Protein AF-0000000073404610 (afdb_homodimer)

Sequence (166 aa):
MTMLSFRADDHDVDLADAWARRLHIGRSELLRDALRRHLAALAADQDVQAYTERPLTDDENALAEIADWGPAEDWADWADAARMTMLSFRADDHDVDLADAWARRLHIGRSELLRDALRRHLAALAADQDVQAYTERPLTDDENALAEIADWGPAEDWADWADAAR

Foldseek 3Di:
DDDDDDDDDPVVVVVLCVVCVVVVHDSVVSVVVVVVVVVVVVVVVVVVVVCVVPPVPPVVVVVVVVVVPPPPPPPVPVPPPVD/DDDDDDDDDPVVVVVLCVVCVVVVHDSVVSVVVVVVVVVVVVVVVVVVVVCVVPPVPPVVVVVVVVVVPPPPPCPVPVVPPVD

InterPro domains:
  IPR002145 Ribbon-helix-helix protein, CopG [PF01402] (4-40)

Nearest PDB structures (foldseek):
  4d8j-assembly1_A  TM=4.467E-01  e=3.006E+00  Escherichia coli
  1xsv-assembly1_B  TM=3.591E-01  e=7.658E+00  Staphylococcus aureus
  4d8j-assembly1_A  TM=4.458E-01  e=3.103E+00  Escherichia coli
  1xsv-assembly1_B  TM=3.610E-01  e=7.855E+00  Staphylococcus aureus

Secondary structure (DSSP, 8-state):
-EEEEEEE-HHHHHHHHHHHHHTT--HHHHHHHHHHHHHHHHHHHHHHHHHHHS-THHHHHHHHHHHHT-----GGGGGGGG-/-EEEEEEE-HHHHHHHHHHHHHTT--HHHHHHHHHHHHHHHHHHHHHHHHHHHS-THHHHHHHHHHHH-------TTHHHHT-

pLDDT: mean 76.26, std 25.69, range [30.17, 98.88]

Structure (mmCIF, N/CA/C/O backbone):
data_AF-0000000073404610-model_v1
#
loop_
_entity.id
_entity.type
_entity.pdbx_description
1 polymer 'Ribbon-helix-helix protein CopG domain-containing protein'
#
loop_
_atom_site.group_PDB
_atom_site.id
_atom_site.type_symbol
_atom_site.label_atom_id
_atom_site.label_alt_id
_atom_site.label_comp_id
_atom_site.label_asym_id
_atom_site.label_entity_id
_atom_site.label_seq_id
_atom_site.pdbx_PDB_ins_code
_atom_site.Cartn_x
_atom_site.Cartn_y
_atom_site.Cartn_z
_atom_site.occupancy
_atom_site.B_iso_or_equiv
_atom_site.auth_seq_id
_atom_site.auth_comp_id
_atom_site.auth_asym_id
_atom_site.auth_atom_id
_atom_site.pdbx_PDB_model_num
ATOM 1 N N . MET A 1 1 ? 1.788 -6.75 -19.016 1 96.25 1 MET A N 1
ATOM 2 C CA . MET A 1 1 ? 1.285 -7.266 -17.734 1 96.25 1 MET A CA 1
ATOM 3 C C . MET A 1 1 ? 2.029 -8.531 -17.328 1 96.25 1 MET A C 1
ATOM 5 O O . MET A 1 1 ? 2.336 -9.375 -18.172 1 96.25 1 MET A O 1
ATOM 9 N N . THR A 1 2 ? 2.502 -8.531 -16.156 1 97.81 2 THR A N 1
ATOM 10 C CA . THR A 1 2 ? 3.322 -9.602 -15.602 1 97.81 2 THR A CA 1
ATOM 11 C C . THR A 1 2 ? 2.672 -10.18 -14.352 1 97.81 2 THR A C 1
ATOM 13 O O . THR A 1 2 ? 2.113 -9.445 -13.531 1 97.81 2 THR A O 1
ATOM 16 N N . MET A 1 3 ? 2.645 -11.516 -14.195 1 98.31 3 MET A N 1
ATOM 17 C CA . MET A 1 3 ? 2.127 -12.172 -13 1 98.31 3 MET A CA 1
ATOM 18 C C . MET A 1 3 ? 3.109 -12.047 -11.844 1 98.31 3 MET A C 1
ATOM 20 O O . MET A 1 3 ? 4.297 -12.344 -11.992 1 98.31 3 MET A O 1
ATOM 24 N N . LEU A 1 4 ? 2.674 -11.531 -10.789 1 98.75 4 LEU A N 1
ATOM 25 C CA . LEU A 1 4 ? 3.428 -11.484 -9.547 1 98.75 4 LEU A CA 1
ATOM 26 C C . LEU A 1 4 ? 2.854 -12.461 -8.523 1 98.75 4 LEU A C 1
ATOM 28 O O . LEU A 1 4 ? 1.64 -12.672 -8.469 1 98.75 4 LEU A O 1
ATOM 32 N N . SER A 1 5 ? 3.756 -13.07 -7.719 1 98.69 5 SER A N 1
ATOM 33 C CA . SER A 1 5 ? 3.34 -13.977 -6.656 1 98.69 5 SER A CA 1
ATOM 34 C C . SER A 1 5 ? 4.18 -13.781 -5.398 1 98.69 5 SER A C 1
ATOM 36 O O . SER A 1 5 ? 5.371 -13.469 -5.484 1 98.69 5 SER A O 1
ATOM 38 N N . PHE A 1 6 ? 3.582 -13.953 -4.305 1 98.81 6 PHE A N 1
ATOM 39 C CA . PHE A 1 6 ? 4.266 -13.883 -3.016 1 98.81 6 PHE A CA 1
ATOM 40 C C . PHE A 1 6 ? 3.449 -14.57 -1.931 1 98.81 6 PHE A C 1
ATOM 42 O O . PHE A 1 6 ? 2.244 -14.773 -2.086 1 98.81 6 PHE A O 1
ATOM 49 N N . ARG A 1 7 ? 4.078 -14.945 -0.867 1 98.75 7 ARG A N 1
ATOM 50 C CA . ARG A 1 7 ? 3.391 -15.523 0.282 1 98.75 7 ARG A CA 1
ATOM 51 C C . ARG A 1 7 ? 3.02 -14.453 1.297 1 98.75 7 ARG A C 1
ATOM 53 O O . ARG A 1 7 ? 3.807 -13.539 1.557 1 98.75 7 ARG A O 1
ATOM 60 N N . ALA A 1 8 ? 1.828 -14.539 1.794 1 98.69 8 ALA A N 1
ATOM 61 C CA . ALA A 1 8 ? 1.323 -13.625 2.812 1 98.69 8 ALA A CA 1
ATOM 62 C C . ALA A 1 8 ? 0.741 -14.383 3.998 1 98.69 8 ALA A C 1
ATOM 64 O O . ALA A 1 8 ? 0.295 -15.523 3.852 1 98.69 8 ALA A O 1
ATOM 65 N N . ASP A 1 9 ? 0.835 -13.773 5.148 1 98.06 9 ASP A N 1
ATOM 66 C CA . ASP A 1 9 ? 0.191 -14.352 6.32 1 98.06 9 ASP A CA 1
ATOM 67 C C . ASP A 1 9 ? -1.304 -14.555 6.082 1 98.06 9 ASP A C 1
ATOM 69 O O . ASP A 1 9 ? -1.964 -13.703 5.488 1 98.06 9 ASP A O 1
ATOM 73 N N . ASP A 1 10 ? -1.8 -15.672 6.672 1 98.5 10 ASP A N 1
ATOM 74 C CA . ASP A 1 10 ? -3.209 -16.01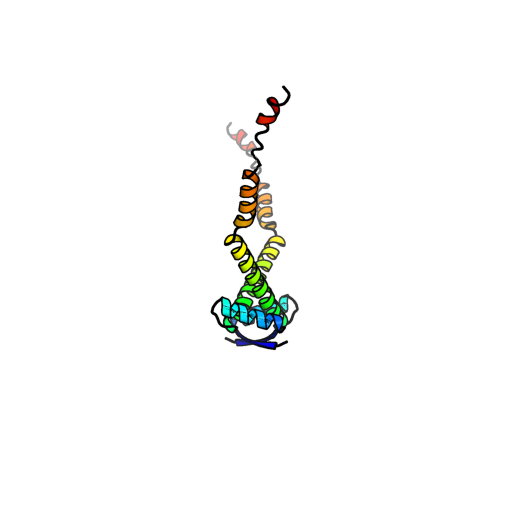6 6.488 1 98.5 10 ASP A CA 1
ATOM 75 C C . ASP A 1 10 ? -4.113 -14.867 6.957 1 98.5 10 ASP A C 1
ATOM 77 O O . ASP A 1 10 ? -5.164 -14.625 6.363 1 98.5 10 ASP A O 1
ATOM 81 N N . HIS A 1 11 ? -3.73 -14.219 7.965 1 98.31 11 HIS A N 1
ATOM 82 C CA . HIS A 1 11 ? -4.5 -13.094 8.492 1 98.31 11 HIS A CA 1
ATOM 83 C C . HIS A 1 11 ? -4.613 -11.969 7.465 1 98.31 11 HIS A C 1
ATOM 85 O O . HIS A 1 11 ? -5.707 -11.453 7.227 1 98.31 11 HIS A O 1
ATOM 91 N N . ASP A 1 12 ? -3.523 -11.656 6.816 1 98.56 12 ASP A N 1
ATOM 92 C CA . ASP A 1 12 ? -3.518 -10.602 5.809 1 98.56 12 ASP A CA 1
ATOM 93 C C . ASP A 1 12 ? -4.344 -11 4.586 1 98.56 12 ASP A C 1
ATOM 95 O O . ASP A 1 12 ? -5 -10.164 3.971 1 98.56 12 ASP A O 1
ATOM 99 N N . VAL A 1 13 ? -4.27 -12.258 4.25 1 98.81 13 VAL A N 1
ATOM 100 C CA . VAL A 1 13 ? -5.043 -12.766 3.123 1 98.81 13 VAL A CA 1
ATOM 101 C C . VAL A 1 13 ? -6.535 -12.641 3.422 1 98.81 13 VAL A C 1
ATOM 103 O O . VAL A 1 13 ? -7.309 -12.18 2.578 1 98.81 13 VAL A O 1
ATOM 106 N N . ASP A 1 14 ? -6.879 -13.008 4.645 1 98.69 14 ASP A N 1
ATOM 107 C CA . ASP A 1 14 ? -8.273 -12.898 5.062 1 98.69 14 ASP A CA 1
ATOM 108 C C . ASP A 1 14 ? -8.742 -11.445 5.027 1 98.69 14 ASP A C 1
ATOM 110 O O . ASP A 1 14 ? -9.852 -11.156 4.566 1 98.69 14 ASP A O 1
ATOM 114 N N . LEU A 1 15 ? -7.902 -10.547 5.453 1 98.56 15 LEU A N 1
ATOM 115 C CA . LEU A 1 15 ? -8.234 -9.125 5.457 1 98.56 15 LEU A CA 1
ATOM 116 C C . LEU A 1 15 ? -8.359 -8.594 4.035 1 98.56 15 LEU A C 1
ATOM 118 O O . LEU A 1 15 ? -9.242 -7.793 3.742 1 98.56 15 LEU A O 1
ATOM 122 N N . ALA A 1 16 ? -7.504 -9.047 3.178 1 98.81 16 ALA A N 1
ATOM 123 C CA . ALA A 1 16 ? -7.559 -8.633 1.778 1 98.81 16 ALA A CA 1
ATOM 124 C C . ALA A 1 16 ? -8.875 -9.047 1.132 1 98.81 16 ALA A C 1
ATOM 126 O O . ALA A 1 16 ? -9.492 -8.266 0.41 1 98.81 16 ALA A O 1
ATOM 127 N N . ASP A 1 17 ? -9.328 -10.258 1.475 1 98.75 17 ASP A N 1
ATOM 128 C CA . ASP A 1 17 ? -10.586 -10.758 0.934 1 98.75 17 ASP A CA 1
ATOM 129 C C . ASP A 1 17 ? -11.773 -9.977 1.501 1 98.75 17 ASP A C 1
ATOM 131 O O . ASP A 1 17 ? -12.711 -9.648 0.773 1 98.75 17 ASP A O 1
ATOM 135 N N . ALA A 1 18 ? -11.734 -9.703 2.785 1 98.56 18 ALA A N 1
ATOM 136 C CA . ALA A 1 18 ? -12.805 -8.961 3.443 1 98.56 18 ALA A CA 1
ATOM 137 C C . ALA A 1 18 ? -12.93 -7.551 2.875 1 98.56 18 ALA A C 1
ATOM 139 O O . ALA A 1 18 ? -14.031 -7.078 2.598 1 98.56 18 ALA A O 1
ATOM 140 N N . TRP A 1 19 ? -11.766 -6.91 2.596 1 98.44 19 TRP A N 1
ATOM 141 C CA . TRP A 1 19 ? -11.758 -5.559 2.049 1 98.44 19 TRP A CA 1
ATOM 142 C C . TRP A 1 19 ? -12.195 -5.559 0.589 1 98.44 19 TRP A C 1
ATOM 144 O O . TRP A 1 19 ? -12.922 -4.664 0.151 1 98.44 19 TRP A O 1
ATOM 154 N N . ALA A 1 20 ? -11.711 -6.547 -0.106 1 98.75 20 ALA A N 1
ATOM 155 C CA . ALA A 1 20 ? -12.133 -6.656 -1.499 1 98.75 20 ALA A CA 1
ATOM 156 C C . ALA A 1 20 ? -13.648 -6.754 -1.603 1 98.75 20 ALA A C 1
ATOM 158 O O . ALA A 1 20 ? -14.266 -6.098 -2.445 1 98.75 20 ALA A O 1
ATOM 159 N N . ARG A 1 21 ? -14.242 -7.539 -0.678 1 98.44 21 ARG A N 1
ATOM 160 C CA . ARG A 1 21 ? -15.695 -7.676 -0.634 1 98.44 21 ARG A CA 1
ATOM 161 C C . ARG A 1 21 ? -16.359 -6.355 -0.266 1 98.44 21 ARG A C 1
ATOM 163 O O . ARG A 1 21 ? -17.328 -5.941 -0.904 1 98.44 21 ARG A O 1
ATOM 170 N N . ARG A 1 22 ? -15.852 -5.676 0.707 1 97 22 ARG A N 1
ATOM 171 C CA . ARG A 1 22 ? -16.406 -4.426 1.21 1 97 22 ARG A CA 1
ATOM 172 C C . ARG A 1 22 ? -16.375 -3.34 0.139 1 97 22 ARG A C 1
ATOM 174 O O . ARG A 1 22 ? -17.297 -2.531 0.037 1 97 22 ARG A O 1
ATOM 181 N N . LEU A 1 23 ? -15.359 -3.371 -0.69 1 97.25 23 LEU A N 1
ATOM 182 C CA . LEU A 1 23 ? -15.141 -2.354 -1.713 1 97.25 23 LEU A CA 1
ATOM 183 C C . LEU A 1 23 ? -15.766 -2.773 -3.039 1 97.25 23 LEU A C 1
ATOM 185 O O . LEU A 1 23 ? -15.727 -2.018 -4.016 1 97.25 23 LEU A O 1
ATOM 189 N N . HIS A 1 24 ? -16.25 -4.004 -3.043 1 98.31 24 HIS A N 1
ATOM 190 C CA . HIS A 1 24 ? -16.875 -4.559 -4.238 1 98.31 24 HIS A CA 1
ATOM 191 C C . HIS A 1 24 ? -15.883 -4.625 -5.398 1 98.31 24 HIS A C 1
ATOM 193 O O . HIS A 1 24 ? -16.203 -4.23 -6.52 1 98.31 24 HIS A O 1
ATOM 199 N N . ILE A 1 25 ? -14.664 -5.086 -5.195 1 98.62 25 ILE A N 1
ATOM 200 C CA . ILE A 1 25 ? -13.633 -5.332 -6.199 1 98.62 25 ILE A CA 1
ATOM 201 C C . ILE A 1 25 ? -13.047 -6.727 -6.004 1 98.62 25 ILE A C 1
ATOM 203 O O . ILE A 1 25 ? -13.391 -7.422 -5.047 1 98.62 25 ILE A O 1
ATOM 207 N N . GLY A 1 26 ? -12.258 -7.152 -6.918 1 98.44 26 GLY A N 1
ATOM 208 C CA . GLY A 1 26 ? -11.57 -8.422 -6.773 1 98.44 26 GLY A CA 1
ATOM 209 C C . GLY A 1 26 ? -10.305 -8.328 -5.938 1 98.44 26 GLY A C 1
ATOM 210 O O . GLY A 1 26 ? -9.695 -7.262 -5.848 1 98.44 26 GLY A O 1
ATOM 211 N N . ARG A 1 27 ? -9.938 -9.359 -5.422 1 98.56 27 ARG A N 1
ATOM 212 C CA . ARG A 1 27 ? -8.695 -9.438 -4.652 1 98.56 27 ARG A CA 1
ATOM 213 C C . ARG A 1 27 ? -7.512 -8.945 -5.469 1 98.56 27 ARG A C 1
ATOM 215 O O . ARG A 1 27 ? -6.641 -8.242 -4.949 1 98.56 27 ARG A O 1
ATOM 222 N N . SER A 1 28 ? -7.477 -9.305 -6.773 1 98.56 28 SER A N 1
ATOM 223 C CA . SER A 1 28 ? -6.371 -8.914 -7.641 1 98.56 28 SER A CA 1
ATOM 224 C C . SER A 1 28 ? -6.316 -7.398 -7.816 1 98.56 28 SER A C 1
ATOM 226 O O . SER A 1 28 ? -5.23 -6.82 -7.895 1 98.56 28 SER A O 1
ATOM 228 N N . GLU A 1 29 ? -7.484 -6.832 -7.895 1 98.69 29 GLU A N 1
ATOM 229 C CA . GLU A 1 29 ? -7.539 -5.375 -7.984 1 98.69 29 GLU A CA 1
ATOM 230 C C . GLU A 1 29 ? -7.055 -4.723 -6.695 1 98.69 29 GLU A C 1
ATOM 232 O O . GLU A 1 29 ? -6.324 -3.73 -6.734 1 98.69 29 GLU A O 1
ATOM 237 N N . LEU A 1 30 ? -7.395 -5.262 -5.52 1 98.88 30 LEU A N 1
ATOM 238 C CA . LEU A 1 30 ? -6.922 -4.758 -4.234 1 98.88 30 LEU A CA 1
ATOM 239 C C . LEU A 1 30 ? -5.402 -4.848 -4.141 1 98.88 30 LEU A C 1
ATOM 241 O O . LEU A 1 30 ? -4.75 -3.924 -3.648 1 98.88 30 LEU A O 1
ATOM 245 N N . LEU A 1 31 ? -4.891 -5.922 -4.652 1 98.88 31 LEU A N 1
ATOM 246 C CA . LEU A 1 31 ? -3.447 -6.137 -4.617 1 98.88 31 LEU A CA 1
ATOM 247 C C . LEU A 1 31 ? -2.734 -5.168 -5.559 1 98.88 31 LEU A C 1
ATOM 249 O O . LEU A 1 31 ? -1.664 -4.652 -5.23 1 98.88 31 LEU A O 1
ATOM 253 N N . ARG A 1 32 ? -3.301 -4.871 -6.723 1 98.88 32 ARG A N 1
ATOM 254 C CA . ARG A 1 32 ? -2.74 -3.893 -7.648 1 98.88 32 ARG A CA 1
ATOM 255 C C . ARG A 1 32 ? -2.723 -2.5 -7.027 1 98.88 32 ARG A C 1
ATOM 257 O O . ARG A 1 32 ? -1.736 -1.771 -7.145 1 98.88 32 ARG A O 1
ATOM 264 N N . ASP A 1 33 ? -3.793 -2.234 -6.359 1 98.56 33 ASP A N 1
ATOM 265 C CA . ASP A 1 33 ? -3.891 -0.946 -5.68 1 98.56 33 ASP A CA 1
ATOM 266 C C . ASP A 1 33 ? -2.844 -0.825 -4.574 1 98.56 33 ASP A C 1
ATOM 268 O O . ASP A 1 33 ? -2.232 0.231 -4.406 1 98.56 33 ASP A O 1
ATOM 272 N N . ALA A 1 34 ? -2.715 -1.891 -3.793 1 98.88 34 ALA A N 1
ATOM 273 C CA . ALA A 1 34 ? -1.71 -1.932 -2.734 1 98.88 34 ALA A CA 1
ATOM 274 C C . ALA A 1 34 ? -0.319 -1.637 -3.287 1 98.88 34 ALA A C 1
ATOM 276 O O . ALA A 1 34 ? 0.417 -0.818 -2.729 1 98.88 34 ALA A O 1
ATOM 277 N N . LEU A 1 35 ? -0.004 -2.277 -4.371 1 98.88 35 LEU A N 1
ATOM 278 C CA . LEU A 1 35 ? 1.303 -2.076 -4.984 1 98.88 35 LEU A CA 1
ATOM 279 C C . LEU A 1 35 ? 1.456 -0.641 -5.48 1 98.88 35 LEU A C 1
ATOM 281 O O . LEU A 1 35 ? 2.439 0.029 -5.156 1 98.88 35 LEU A O 1
ATOM 285 N N . ARG A 1 36 ? 0.475 -0.127 -6.234 1 98.75 36 ARG A N 1
ATOM 286 C CA . ARG A 1 36 ? 0.535 1.205 -6.824 1 98.75 36 ARG A CA 1
ATOM 287 C C . ARG A 1 36 ? 0.678 2.277 -5.75 1 98.75 36 ARG A C 1
ATOM 289 O O . ARG A 1 36 ? 1.488 3.195 -5.887 1 98.75 36 ARG A O 1
ATOM 296 N N . ARG A 1 37 ? -0.069 2.133 -4.719 1 98.44 37 ARG A N 1
ATOM 297 C CA . ARG A 1 37 ? -0.043 3.117 -3.643 1 98.44 37 ARG A CA 1
ATOM 298 C C . ARG A 1 37 ? 1.28 3.064 -2.887 1 98.44 37 ARG A C 1
ATOM 300 O O . ARG A 1 37 ? 1.799 4.098 -2.461 1 98.44 37 ARG A O 1
ATOM 307 N N . HIS A 1 38 ? 1.765 1.851 -2.693 1 98.5 38 HIS A N 1
ATOM 308 C CA . HIS A 1 38 ? 3.037 1.704 -1.995 1 98.5 38 HIS A CA 1
ATOM 309 C C . HIS A 1 38 ? 4.184 2.297 -2.809 1 98.5 38 HIS A C 1
ATOM 311 O O . HIS A 1 38 ? 5.035 3.002 -2.266 1 98.5 38 HIS A O 1
ATOM 317 N N . LEU A 1 39 ? 4.184 2.098 -4.133 1 98.62 39 LEU A N 1
ATOM 318 C CA . LEU A 1 39 ? 5.211 2.65 -5.016 1 98.62 39 LEU A CA 1
ATOM 319 C C . LEU A 1 39 ? 5.133 4.172 -5.047 1 98.62 39 LEU A C 1
ATOM 321 O O . LEU A 1 39 ? 6.16 4.852 -5.02 1 98.62 39 LEU A O 1
ATOM 325 N N . ALA A 1 40 ? 3.945 4.703 -5.043 1 97.94 40 ALA A N 1
ATOM 326 C CA . ALA A 1 40 ? 3.748 6.152 -5.012 1 97.94 40 ALA A CA 1
ATOM 327 C C . ALA A 1 40 ? 4.258 6.75 -3.705 1 97.94 40 ALA A C 1
ATOM 329 O O . ALA A 1 40 ? 4.883 7.812 -3.705 1 97.94 40 ALA A O 1
ATOM 330 N N . ALA A 1 41 ? 4.004 6.102 -2.596 1 97.5 41 ALA A N 1
ATOM 331 C CA . ALA A 1 41 ? 4.449 6.562 -1.285 1 97.5 41 ALA A CA 1
ATOM 332 C C . ALA A 1 41 ? 5.973 6.562 -1.192 1 97.5 41 ALA A C 1
ATOM 334 O O . ALA A 1 41 ? 6.57 7.488 -0.642 1 97.5 41 ALA A O 1
ATOM 335 N N . LEU A 1 42 ? 6.535 5.543 -1.704 1 97.19 42 LEU A N 1
ATOM 336 C CA . LEU A 1 42 ? 7.992 5.453 -1.703 1 97.19 42 LEU A CA 1
ATOM 337 C C . LEU A 1 42 ? 8.609 6.586 -2.52 1 97.19 42 LEU A C 1
ATOM 339 O O . LEU A 1 42 ? 9.602 7.188 -2.107 1 97.19 42 LEU A O 1
ATOM 343 N N . ALA A 1 43 ? 8.016 6.816 -3.701 1 96.25 43 ALA A N 1
ATOM 344 C CA . ALA A 1 43 ? 8.492 7.902 -4.555 1 96.25 43 ALA A CA 1
ATOM 345 C C . ALA A 1 43 ? 8.352 9.25 -3.855 1 96.25 43 ALA A C 1
ATOM 347 O O . ALA A 1 43 ? 9.25 10.094 -3.922 1 96.25 43 ALA A O 1
ATOM 348 N N . ALA A 1 44 ? 7.254 9.406 -3.162 1 95.25 44 ALA A N 1
ATOM 349 C CA . ALA A 1 44 ? 6.984 10.648 -2.455 1 95.25 44 ALA A CA 1
ATOM 350 C C . ALA A 1 44 ? 7.973 10.859 -1.312 1 95.25 44 ALA A C 1
ATOM 352 O O . ALA A 1 44 ? 8.461 11.977 -1.101 1 95.25 44 ALA A O 1
ATOM 353 N N . ASP A 1 45 ? 8.242 9.875 -0.628 1 91.38 45 ASP A N 1
ATOM 354 C CA . ASP A 1 45 ? 9.188 9.922 0.486 1 91.38 45 ASP A CA 1
ATOM 355 C C . ASP A 1 45 ? 10.594 10.258 0.003 1 91.38 45 ASP A C 1
ATOM 357 O O . ASP A 1 45 ? 11.328 10.984 0.674 1 91.38 45 ASP A O 1
ATOM 361 N N . GLN A 1 46 ? 10.938 9.695 -1.122 1 88.94 46 GLN A N 1
ATOM 362 C CA . GLN A 1 46 ? 12.242 9.969 -1.709 1 88.94 46 GLN A CA 1
ATOM 363 C C . GLN A 1 46 ? 12.383 11.438 -2.086 1 88.94 46 GLN A C 1
ATOM 365 O O . GLN A 1 46 ? 13.445 12.031 -1.914 1 88.94 46 GLN A O 1
ATOM 370 N N . ASP A 1 47 ? 11.32 12.031 -2.59 1 84.81 47 ASP A N 1
ATOM 371 C CA . ASP A 1 47 ? 11.312 13.438 -2.963 1 84.81 47 ASP A CA 1
ATOM 372 C C . ASP A 1 47 ? 11.461 14.336 -1.733 1 84.81 47 ASP A C 1
ATOM 374 O O . ASP A 1 47 ? 12.188 15.328 -1.767 1 84.81 47 ASP A O 1
ATOM 378 N N . VAL A 1 48 ? 10.82 13.992 -0.75 1 79.25 48 VAL A N 1
ATOM 379 C CA . VAL A 1 48 ? 10.883 14.758 0.49 1 79.25 48 VAL A CA 1
ATOM 380 C C . VAL A 1 48 ? 12.297 14.695 1.07 1 79.25 48 VAL A C 1
ATOM 382 O O . VAL A 1 48 ? 12.836 15.711 1.515 1 79.25 48 VAL A O 1
ATOM 385 N N . GLN A 1 49 ? 12.797 13.594 1.005 1 78 49 GLN A N 1
ATOM 386 C CA . GLN A 1 49 ? 14.156 13.406 1.514 1 78 49 GLN A CA 1
ATOM 387 C C . GLN A 1 49 ? 15.172 14.156 0.654 1 78 49 GLN A C 1
ATOM 389 O O . GLN A 1 49 ? 16.109 14.75 1.176 1 78 49 GLN A O 1
ATOM 394 N N . ALA A 1 50 ? 14.906 14.039 -0.622 1 71.5 50 ALA A N 1
ATOM 395 C CA . ALA A 1 50 ? 15.789 14.766 -1.538 1 71.5 50 ALA A CA 1
ATOM 396 C C . ALA A 1 50 ? 15.703 16.266 -1.307 1 71.5 50 ALA A C 1
ATOM 398 O O . ALA A 1 50 ? 16.719 16.969 -1.349 1 71.5 50 ALA A O 1
ATOM 399 N N . TYR A 1 51 ? 14.539 16.734 -1.109 1 71.38 51 TYR A N 1
ATOM 400 C CA . TYR A 1 51 ? 14.336 18.156 -0.848 1 71.38 51 TYR A CA 1
ATOM 401 C C . TYR A 1 51 ? 14.953 18.562 0.488 1 71.38 51 TYR A C 1
ATOM 403 O O . TYR A 1 51 ? 15.492 19.656 0.625 1 71.38 51 TYR A O 1
ATOM 411 N N . THR A 1 52 ? 14.852 17.688 1.493 1 68.62 52 THR A N 1
ATOM 412 C CA . THR A 1 52 ? 15.383 17.953 2.822 1 68.62 52 THR A CA 1
ATOM 413 C C . THR A 1 52 ? 16.906 17.891 2.816 1 68.62 52 THR A C 1
ATOM 415 O O . THR A 1 52 ? 17.562 18.672 3.512 1 68.62 52 THR A O 1
ATOM 418 N N . GLU A 1 53 ? 17.375 16.922 2.141 1 63.5 53 GLU A N 1
ATOM 419 C CA . GLU A 1 53 ? 18.828 16.781 2.082 1 63.5 53 GLU A CA 1
ATOM 420 C C . GLU A 1 53 ? 19.453 17.812 1.154 1 63.5 53 GLU A C 1
ATOM 422 O O . GLU A 1 53 ? 20.625 18.172 1.308 1 63.5 53 GLU A O 1
ATOM 427 N N . ARG A 1 54 ? 18.922 18.156 0.046 1 57.56 54 ARG A N 1
ATOM 428 C CA . ARG A 1 54 ? 19.406 19.25 -0.787 1 57.56 54 ARG A CA 1
ATOM 429 C C . ARG A 1 54 ? 18.5 20.484 -0.65 1 57.56 54 ARG A C 1
ATOM 431 O O . ARG A 1 54 ? 17.609 20.688 -1.47 1 57.56 54 ARG A O 1
ATOM 438 N N . PRO A 1 55 ? 18.578 21 0.534 1 50.12 55 PRO A N 1
ATOM 439 C CA . PRO A 1 55 ? 17.781 22.234 0.639 1 50.12 55 PRO A CA 1
ATOM 440 C C . PRO A 1 55 ? 18.078 23.219 -0.485 1 50.12 55 PRO A C 1
ATOM 442 O O . PRO A 1 55 ? 19.156 23.188 -1.079 1 50.12 55 PRO A O 1
ATOM 445 N N . LEU A 1 56 ? 17 23.719 -1.181 1 50.12 56 LEU A N 1
ATOM 446 C CA . LEU A 1 56 ? 17.203 24.812 -2.141 1 50.12 56 LEU A CA 1
ATOM 447 C C . LEU A 1 56 ? 18.406 25.656 -1.762 1 50.12 56 LEU A C 1
ATOM 449 O O . LEU A 1 56 ? 18.562 26.781 -2.248 1 50.12 56 LEU A O 1
ATOM 453 N N . THR A 1 57 ? 19.125 25.203 -0.969 1 46.28 57 THR A N 1
ATOM 454 C CA . THR A 1 57 ? 20.109 26.172 -0.511 1 46.28 57 THR A CA 1
ATOM 455 C C . THR A 1 57 ? 20.922 26.719 -1.685 1 46.28 57 THR A C 1
ATOM 457 O O . THR A 1 57 ? 21.5 27.797 -1.602 1 46.28 57 THR A O 1
ATOM 460 N N . ASP A 1 58 ? 21.375 25.891 -2.576 1 47.53 58 ASP A N 1
ATOM 461 C CA . ASP A 1 58 ? 22.484 26.391 -3.381 1 47.53 58 ASP A CA 1
ATOM 462 C C . ASP A 1 58 ? 22.016 27.469 -4.359 1 47.53 58 ASP A C 1
ATOM 464 O O . ASP A 1 58 ? 22.75 28.422 -4.648 1 47.53 58 ASP A O 1
ATOM 468 N N . ASP A 1 59 ? 20.922 27.328 -4.883 1 48.47 59 ASP A N 1
ATOM 469 C CA . ASP A 1 59 ? 20.5 28.312 -5.875 1 48.47 59 ASP A CA 1
ATOM 470 C C . ASP A 1 59 ? 20.125 29.641 -5.207 1 48.47 59 ASP A C 1
ATOM 472 O O . ASP A 1 59 ? 20.25 30.703 -5.816 1 48.47 59 ASP A O 1
ATOM 476 N N . GLU A 1 60 ? 19.641 29.531 -3.984 1 47.66 60 GLU A N 1
ATOM 477 C CA . GLU A 1 60 ? 19.391 30.797 -3.285 1 47.66 60 GLU A CA 1
ATOM 478 C C . GLU A 1 60 ? 20.688 31.438 -2.807 1 47.66 60 GLU A C 1
ATOM 480 O O . GLU A 1 60 ? 20.75 32.656 -2.592 1 47.66 60 GLU A O 1
ATOM 485 N N . ASN A 1 61 ? 21.688 30.656 -2.66 1 48.94 61 ASN A N 1
ATOM 486 C CA . ASN A 1 61 ? 22.984 31.219 -2.301 1 48.94 61 ASN A CA 1
ATOM 487 C C . ASN A 1 61 ? 23.625 31.938 -3.479 1 48.94 61 ASN A C 1
ATOM 489 O O . ASN A 1 61 ? 24.328 32.938 -3.293 1 48.94 61 ASN A O 1
ATOM 493 N N . ALA A 1 62 ? 23.359 31.5 -4.703 1 45.31 62 ALA A N 1
ATOM 494 C CA . ALA A 1 62 ? 23.922 32.125 -5.902 1 45.31 62 ALA A CA 1
ATOM 495 C C . ALA A 1 62 ? 23.312 33.5 -6.137 1 45.31 62 ALA A C 1
ATOM 497 O O . ALA A 1 62 ? 24 34.406 -6.57 1 45.31 62 ALA A O 1
ATOM 498 N N . LEU A 1 63 ? 22.078 33.719 -5.773 1 47.34 63 LEU A N 1
ATOM 499 C CA . LEU A 1 63 ? 21.438 35.031 -5.93 1 47.34 63 LEU A CA 1
ATOM 500 C C . LEU A 1 63 ? 21.969 36 -4.895 1 47.34 63 LEU A C 1
ATOM 502 O O . LEU A 1 63 ? 22.109 37.188 -5.184 1 47.34 63 LEU A O 1
ATOM 506 N N . ALA A 1 64 ? 22.297 35.5 -3.723 1 45.84 64 ALA A N 1
ATOM 507 C CA . ALA A 1 64 ? 22.828 36.375 -2.68 1 45.84 64 ALA A CA 1
ATOM 508 C C . ALA A 1 64 ? 24.25 36.844 -3.023 1 45.84 64 ALA A C 1
ATOM 510 O O . ALA A 1 64 ? 24.609 37.969 -2.74 1 45.84 64 ALA A O 1
ATOM 511 N N . GLU A 1 65 ? 25 36 -3.668 1 46.75 65 GLU A N 1
ATOM 512 C CA . GLU A 1 65 ? 26.344 36.375 -4.074 1 46.75 65 GLU A CA 1
ATOM 513 C C . GLU A 1 65 ? 26.328 37.406 -5.207 1 46.75 65 GLU A C 1
ATOM 515 O O . GLU A 1 65 ? 27.156 38.312 -5.258 1 46.75 65 GLU A O 1
ATOM 520 N N . ILE A 1 66 ? 25.328 37.312 -6.102 1 47.34 66 ILE A N 1
ATOM 521 C CA . ILE A 1 66 ? 25.266 38.281 -7.199 1 47.34 66 ILE A CA 1
ATOM 522 C C . ILE A 1 66 ? 24.797 39.625 -6.668 1 47.34 66 ILE A C 1
ATOM 524 O O . ILE A 1 66 ? 25.25 40.688 -7.137 1 47.34 66 ILE A O 1
ATOM 528 N N . ALA A 1 67 ? 23.938 39.625 -5.605 1 44.16 67 ALA A N 1
ATOM 529 C CA . ALA A 1 67 ? 23.484 40.906 -5.086 1 44.16 67 ALA A CA 1
ATOM 530 C C . ALA A 1 67 ? 24.641 41.688 -4.465 1 44.16 67 ALA A C 1
ATOM 532 O O . ALA A 1 67 ? 24.641 42.906 -4.492 1 44.16 67 ALA A O 1
ATOM 533 N N . ASP A 1 68 ? 25.594 40.969 -3.906 1 45.66 68 ASP A N 1
ATOM 534 C CA . ASP A 1 68 ? 26.688 41.719 -3.271 1 45.66 68 ASP A CA 1
ATOM 535 C C . ASP A 1 68 ? 27.594 42.344 -4.316 1 45.66 68 ASP A C 1
ATOM 537 O O . ASP A 1 68 ? 28.406 43.219 -3.988 1 45.66 68 ASP A O 1
ATOM 541 N N . TRP A 1 69 ? 27.578 41.781 -5.516 1 44.59 69 TRP A N 1
ATOM 542 C CA . TRP A 1 69 ? 28.5 42.375 -6.461 1 44.59 69 TRP A CA 1
ATOM 543 C C . TRP A 1 69 ? 27.922 43.656 -7.047 1 44.59 69 TRP A C 1
ATOM 545 O O . TRP A 1 69 ? 28.391 44.156 -8.078 1 44.59 69 TRP A O 1
ATOM 555 N N . GLY A 1 70 ? 26.922 44.281 -6.344 1 42.12 70 GLY A N 1
ATOM 556 C CA . GLY A 1 70 ? 26.547 45.562 -6.906 1 42.12 70 GLY A CA 1
ATOM 557 C C . GLY A 1 70 ? 27.734 46.469 -7.211 1 42.12 70 GLY A C 1
ATOM 558 O O . GLY A 1 70 ? 28.75 46.406 -6.5 1 42.12 70 GLY A O 1
ATOM 559 N N . PRO A 1 71 ? 27.984 46.688 -8.445 1 39.19 71 PRO A N 1
ATOM 560 C CA . PRO A 1 71 ? 29.078 47.562 -8.906 1 39.19 71 PRO A CA 1
ATOM 561 C C . PRO A 1 71 ? 29.219 48.812 -8.07 1 39.19 71 PRO A C 1
ATOM 563 O O . PRO A 1 71 ? 28.203 49.438 -7.719 1 39.19 71 PRO A O 1
ATOM 566 N N . ALA A 1 72 ? 29.984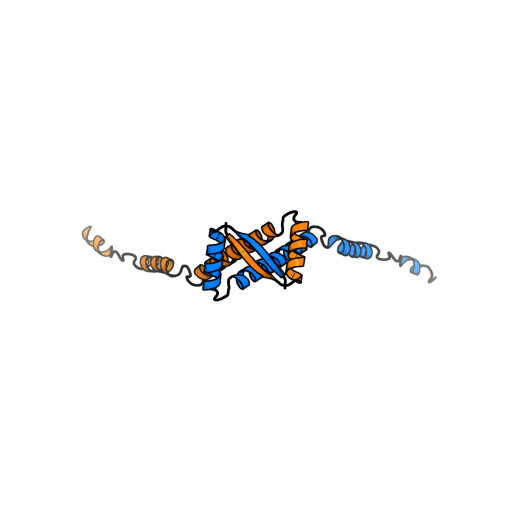 48.906 -6.977 1 40.31 72 ALA A N 1
ATOM 567 C CA . ALA A 1 72 ? 30.453 50.156 -6.387 1 40.31 72 ALA A CA 1
ATOM 568 C C . ALA A 1 72 ? 30.859 51.156 -7.465 1 40.31 72 ALA A C 1
ATOM 570 O O . ALA A 1 72 ? 31.938 51.031 -8.055 1 40.31 72 ALA A O 1
ATOM 571 N N . GLU A 1 73 ? 30.125 51.312 -8.523 1 39.5 73 GLU A N 1
ATOM 572 C CA . GLU A 1 73 ? 30.516 52.406 -9.43 1 39.5 73 GLU A CA 1
ATOM 573 C C . GLU A 1 73 ? 30.734 53.719 -8.672 1 39.5 73 GLU A C 1
ATOM 575 O O . GLU A 1 73 ? 29.875 54.094 -7.871 1 39.5 73 GLU A O 1
ATOM 580 N N . ASP A 1 74 ? 32 53.969 -8.297 1 39.09 74 ASP A N 1
ATOM 581 C CA . ASP A 1 74 ? 32.625 55.219 -7.82 1 39.09 74 ASP A CA 1
ATOM 582 C C . ASP A 1 74 ? 32.156 56.406 -8.641 1 39.09 74 ASP A C 1
ATOM 584 O O . ASP A 1 74 ? 32.5 56.562 -9.805 1 39.09 74 ASP A O 1
ATOM 588 N N . TRP A 1 75 ? 30.922 56.75 -8.648 1 41.41 75 TRP A N 1
ATOM 589 C CA . TRP A 1 75 ? 30.375 57.969 -9.211 1 41.41 75 TRP A CA 1
ATOM 590 C C . TRP A 1 75 ? 31.141 59.188 -8.711 1 41.41 75 TRP A C 1
ATOM 592 O O . TRP A 1 75 ? 30.844 60.344 -9.094 1 41.41 75 TRP A O 1
ATOM 602 N N . ALA A 1 76 ? 32.094 59 -7.875 1 37.62 76 ALA A N 1
ATOM 603 C CA . ALA A 1 76 ? 32.719 60.219 -7.352 1 37.62 76 ALA A CA 1
ATOM 604 C C . ALA A 1 76 ? 33.406 61 -8.469 1 37.62 76 ALA A C 1
ATOM 606 O O . ALA A 1 76 ? 33.562 62.219 -8.383 1 37.62 76 ALA A O 1
ATOM 607 N N . ASP A 1 77 ? 34 60.281 -9.43 1 39.5 77 ASP A N 1
ATOM 608 C CA . ASP A 1 77 ? 35.031 61 -10.18 1 39.5 77 ASP A CA 1
ATOM 609 C C . ASP A 1 77 ? 34.406 62.062 -11.094 1 39.5 77 ASP A C 1
ATOM 611 O O . ASP A 1 77 ? 35.125 62.781 -11.781 1 39.5 77 ASP A O 1
ATOM 615 N N . TRP A 1 78 ? 33.094 61.938 -11.336 1 41.72 78 TRP A N 1
ATOM 616 C CA . TRP A 1 78 ? 32.719 62.875 -12.391 1 41.72 78 TRP A CA 1
ATOM 617 C C . TRP A 1 78 ? 32.75 64.312 -11.883 1 41.72 78 TRP A C 1
ATOM 619 O O . TRP A 1 78 ? 32.562 65.25 -12.656 1 41.72 78 TRP A O 1
ATOM 629 N N . ALA A 1 79 ? 32.969 64.5 -10.625 1 39.25 79 ALA A N 1
ATOM 630 C CA . ALA A 1 79 ? 32.938 65.938 -10.234 1 39.25 79 ALA A CA 1
ATOM 631 C C . ALA A 1 79 ? 34.062 66.688 -10.914 1 39.25 79 ALA A C 1
ATOM 633 O O . ALA A 1 79 ? 33.938 67.938 -11.156 1 39.25 79 ALA A O 1
ATOM 634 N N . ASP A 1 80 ? 35.312 66.125 -10.961 1 41.03 80 ASP A N 1
ATOM 635 C CA . ASP A 1 80 ? 36.438 67 -11.195 1 41.03 80 ASP A CA 1
ATOM 636 C C . ASP A 1 80 ? 36.438 67.5 -12.641 1 41.03 80 ASP A C 1
ATOM 638 O O . ASP A 1 80 ? 37.094 68.5 -12.953 1 41.03 80 ASP A O 1
ATOM 642 N N . ALA A 1 81 ? 36.031 66.688 -13.594 1 40.16 81 ALA A N 1
ATOM 643 C CA . ALA A 1 81 ? 36.5 67.125 -14.906 1 40.16 81 ALA A CA 1
ATOM 644 C C . ALA A 1 81 ? 35.75 68.375 -15.359 1 40.16 81 ALA A C 1
ATOM 646 O O . ALA A 1 81 ? 36.094 68.938 -16.391 1 40.16 81 ALA A O 1
ATOM 647 N N . ALA A 1 82 ? 34.594 68.625 -14.797 1 38.78 82 ALA A N 1
ATOM 648 C CA . ALA A 1 82 ? 33.969 69.75 -15.492 1 38.78 82 ALA A CA 1
ATOM 649 C C . ALA A 1 82 ? 34.656 71.062 -15.133 1 38.78 82 ALA A C 1
ATOM 651 O O . ALA A 1 82 ? 34.188 72.125 -15.516 1 38.78 82 ALA A O 1
ATOM 652 N N . ARG A 1 83 ? 35.938 71.062 -14.641 1 30.17 83 ARG A N 1
ATOM 653 C CA . ARG A 1 83 ? 36.625 72.312 -14.812 1 30.17 83 ARG A CA 1
ATOM 654 C C . ARG A 1 83 ? 37.219 72.438 -16.219 1 30.17 83 ARG A C 1
ATOM 656 O O . ARG A 1 83 ? 37.719 71.438 -16.766 1 30.17 83 ARG A O 1
ATOM 663 N N . MET B 1 1 ? 0.585 -19.156 6.051 1 96.19 1 MET B N 1
ATOM 664 C CA . MET B 1 1 ? 1.069 -18.406 4.898 1 96.19 1 MET B CA 1
ATOM 665 C C . MET B 1 1 ? 0.455 -18.938 3.607 1 96.19 1 MET B C 1
ATOM 667 O O . MET B 1 1 ? 0.308 -20.156 3.436 1 96.19 1 MET B O 1
ATOM 671 N N . THR B 1 2 ? -0.096 -18.078 2.861 1 97.75 2 THR B N 1
ATOM 672 C CA . THR B 1 2 ? -0.818 -18.375 1.629 1 97.75 2 THR B CA 1
ATOM 673 C C . THR B 1 2 ? -0.177 -17.656 0.444 1 97.75 2 THR B C 1
ATOM 675 O O . THR B 1 2 ? 0.246 -16.516 0.562 1 97.75 2 THR B O 1
ATOM 678 N N . MET B 1 3 ? -0.022 -18.344 -0.709 1 98.31 3 MET B N 1
ATOM 679 C CA . MET B 1 3 ? 0.501 -17.734 -1.931 1 98.31 3 MET B CA 1
ATOM 680 C C . MET B 1 3 ? -0.553 -16.859 -2.598 1 98.31 3 MET B C 1
ATOM 682 O O . MET B 1 3 ? -1.688 -17.297 -2.805 1 98.31 3 MET B O 1
ATOM 686 N N . LEU B 1 4 ? -0.236 -15.672 -2.818 1 98.75 4 LEU B N 1
ATOM 687 C CA . LEU B 1 4 ? -1.061 -14.742 -3.588 1 98.75 4 LEU B CA 1
ATOM 688 C C . LEU B 1 4 ? -0.433 -14.461 -4.949 1 98.75 4 LEU B C 1
ATOM 690 O O . LEU B 1 4 ? 0.792 -14.398 -5.07 1 98.75 4 LEU B O 1
ATOM 694 N N . SER B 1 5 ? -1.304 -14.297 -5.977 1 98.69 5 SER B N 1
ATOM 695 C CA . SER B 1 5 ? -0.845 -13.961 -7.32 1 98.69 5 SER B CA 1
ATOM 696 C C . SER B 1 5 ? -1.775 -12.953 -7.984 1 98.69 5 SER B C 1
ATOM 698 O O . SER B 1 5 ? -2.986 -12.977 -7.762 1 98.69 5 SER B O 1
ATOM 700 N N . PHE B 1 6 ? -1.233 -12.133 -8.758 1 98.81 6 PHE B N 1
ATOM 701 C CA . PHE B 1 6 ? -1.992 -11.148 -9.531 1 98.81 6 PHE B CA 1
ATOM 702 C C . PHE B 1 6 ? -1.166 -10.617 -10.695 1 98.81 6 PHE B C 1
ATOM 704 O O . PHE B 1 6 ? 0.062 -10.727 -10.688 1 98.81 6 PHE B O 1
ATOM 711 N N . ARG B 1 7 ? -1.798 -10.07 -11.68 1 98.75 7 ARG B N 1
ATOM 712 C CA . ARG B 1 7 ? -1.116 -9.438 -12.797 1 98.75 7 ARG B CA 1
ATOM 713 C C . ARG B 1 7 ? -0.933 -7.941 -12.547 1 98.75 7 ARG B C 1
ATOM 715 O O . ARG B 1 7 ? -1.839 -7.273 -12.047 1 98.75 7 ARG B O 1
ATOM 722 N N . ALA B 1 8 ? 0.24 -7.469 -12.836 1 98.69 8 ALA B N 1
ATOM 723 C CA . ALA B 1 8 ? 0.577 -6.051 -12.703 1 98.69 8 ALA B CA 1
ATOM 724 C C . ALA B 1 8 ? 1.174 -5.504 -14 1 98.69 8 ALA B C 1
ATOM 726 O O . ALA B 1 8 ? 1.758 -6.254 -14.781 1 98.69 8 ALA B O 1
ATOM 727 N N . ASP B 1 9 ? 0.943 -4.234 -14.211 1 98.06 9 ASP B N 1
ATOM 728 C CA . ASP B 1 9 ? 1.583 -3.578 -15.344 1 98.06 9 ASP B CA 1
ATOM 729 C C . ASP B 1 9 ? 3.102 -3.717 -15.273 1 98.06 9 ASP B C 1
ATOM 731 O O . ASP B 1 9 ? 3.691 -3.605 -14.203 1 98.06 9 ASP B O 1
ATOM 735 N N . ASP B 1 10 ? 3.689 -3.857 -16.5 1 98.5 10 ASP B N 1
ATOM 736 C CA . ASP B 1 10 ? 5.137 -4.043 -16.562 1 98.5 10 ASP B CA 1
ATOM 737 C C . ASP B 1 10 ? 5.871 -2.881 -15.906 1 98.5 10 ASP B C 1
ATOM 739 O O . ASP B 1 10 ? 6.918 -3.076 -15.281 1 98.5 10 ASP B O 1
ATOM 743 N N . HIS B 1 11 ? 5.367 -1.737 -16.031 1 98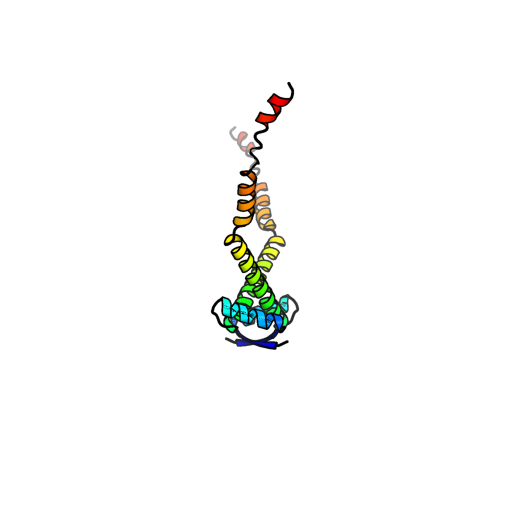.25 11 HIS B N 1
ATOM 744 C CA . HIS B 1 11 ? 5.965 -0.553 -15.422 1 98.25 11 HIS B CA 1
ATOM 745 C C . HIS B 1 11 ? 6.004 -0.67 -13.906 1 98.25 11 HIS B C 1
ATOM 747 O O . HIS B 1 11 ? 7.039 -0.415 -13.281 1 98.25 11 HIS B O 1
ATOM 753 N N . ASP B 1 12 ? 4.91 -1.124 -13.32 1 98.56 12 ASP B N 1
ATOM 754 C CA . ASP B 1 12 ? 4.84 -1.282 -11.867 1 98.56 12 ASP B CA 1
ATOM 755 C C . ASP B 1 12 ? 5.777 -2.389 -11.391 1 98.56 12 ASP B C 1
ATOM 757 O O . ASP B 1 12 ? 6.363 -2.287 -10.312 1 98.56 12 ASP B O 1
ATOM 761 N N . VAL B 1 13 ? 5.879 -3.426 -12.18 1 98.81 13 VAL B N 1
ATOM 762 C CA . VAL B 1 13 ? 6.773 -4.531 -11.844 1 98.81 13 VAL B CA 1
ATOM 763 C C . VAL B 1 13 ? 8.219 -4.039 -11.836 1 98.81 13 VAL B C 1
ATOM 765 O O . VAL B 1 13 ? 8.977 -4.336 -10.914 1 98.81 13 VAL B O 1
ATOM 768 N N . ASP B 1 14 ? 8.531 -3.264 -12.867 1 98.62 14 ASP B N 1
ATOM 769 C CA . ASP B 1 14 ? 9.875 -2.703 -12.945 1 98.62 14 ASP B CA 1
ATOM 770 C C . ASP B 1 14 ? 10.164 -1.798 -11.758 1 98.62 14 ASP B C 1
ATOM 772 O O . ASP B 1 14 ? 11.258 -1.854 -11.18 1 98.62 14 ASP B O 1
ATOM 776 N N . LEU B 1 15 ? 9.195 -1.024 -11.359 1 98.62 15 LEU B N 1
ATOM 777 C CA . LEU B 1 15 ? 9.352 -0.124 -10.227 1 98.62 15 LEU B CA 1
ATOM 778 C C . LEU B 1 15 ? 9.492 -0.91 -8.922 1 98.62 15 LEU B C 1
ATOM 780 O O . LEU B 1 15 ? 10.289 -0.546 -8.055 1 98.62 15 LEU B O 1
ATOM 784 N N . ALA B 1 16 ? 8.758 -1.956 -8.812 1 98.81 16 ALA B N 1
ATOM 785 C CA . ALA B 1 16 ? 8.844 -2.799 -7.621 1 98.81 16 ALA B CA 1
ATOM 786 C C . ALA B 1 16 ? 10.234 -3.4 -7.473 1 98.81 16 ALA B C 1
ATOM 788 O O . ALA B 1 16 ? 10.797 -3.418 -6.375 1 98.81 16 ALA B O 1
ATOM 789 N N . ASP B 1 17 ? 10.812 -3.809 -8.602 1 98.75 17 ASP B N 1
ATOM 790 C CA . ASP B 1 17 ? 12.156 -4.383 -8.586 1 98.75 17 ASP B CA 1
ATOM 791 C C . ASP B 1 17 ? 13.203 -3.324 -8.25 1 98.75 17 ASP B C 1
ATOM 793 O O . ASP B 1 17 ? 14.141 -3.588 -7.492 1 98.75 17 ASP B O 1
ATOM 797 N N . ALA B 1 18 ? 13.062 -2.148 -8.828 1 98.56 18 ALA B N 1
ATOM 798 C CA . ALA B 1 18 ? 13.992 -1.054 -8.578 1 98.56 18 ALA B CA 1
ATOM 799 C C . ALA B 1 18 ? 13.977 -0.635 -7.113 1 98.56 18 ALA B C 1
ATOM 801 O O . ALA B 1 18 ? 15.031 -0.434 -6.504 1 98.56 18 ALA B O 1
ATOM 802 N N . TRP B 1 19 ? 12.758 -0.605 -6.496 1 98.44 19 TRP B N 1
ATOM 803 C CA . TRP B 1 19 ? 12.625 -0.218 -5.094 1 98.44 19 TRP B CA 1
ATOM 804 C C . TRP B 1 19 ? 13.148 -1.317 -4.176 1 98.44 19 TRP B C 1
ATOM 806 O O . TRP B 1 19 ? 13.781 -1.035 -3.158 1 98.44 19 TRP B O 1
ATOM 816 N N . ALA B 1 20 ? 12.812 -2.523 -4.555 1 98.75 20 ALA B N 1
ATOM 817 C CA . ALA B 1 20 ? 13.328 -3.637 -3.762 1 98.75 20 ALA B CA 1
ATOM 818 C C . ALA B 1 20 ? 14.852 -3.598 -3.686 1 98.75 20 ALA B C 1
ATOM 820 O O . ALA B 1 20 ? 15.438 -3.785 -2.613 1 98.75 20 ALA B O 1
ATOM 821 N N . ARG B 1 21 ? 15.492 -3.266 -4.848 1 98.44 21 ARG B N 1
ATOM 822 C CA . ARG B 1 21 ? 16.938 -3.143 -4.895 1 98.44 21 ARG B CA 1
ATOM 823 C C . ARG B 1 21 ? 17.422 -1.974 -4.043 1 98.44 21 ARG B C 1
ATOM 825 O O . ARG B 1 21 ? 18.375 -2.111 -3.268 1 98.44 21 ARG B O 1
ATOM 832 N N . ARG B 1 22 ? 16.781 -0.857 -4.121 1 97 22 ARG B N 1
ATOM 833 C CA . ARG B 1 22 ? 17.156 0.362 -3.412 1 97 22 ARG B CA 1
ATOM 834 C C . ARG B 1 22 ? 17.047 0.167 -1.902 1 97 22 ARG B C 1
ATOM 836 O O . ARG B 1 22 ? 17.875 0.688 -1.149 1 97 22 ARG B O 1
ATOM 843 N N . LEU B 1 23 ? 16.094 -0.637 -1.481 1 97.25 23 LEU B N 1
A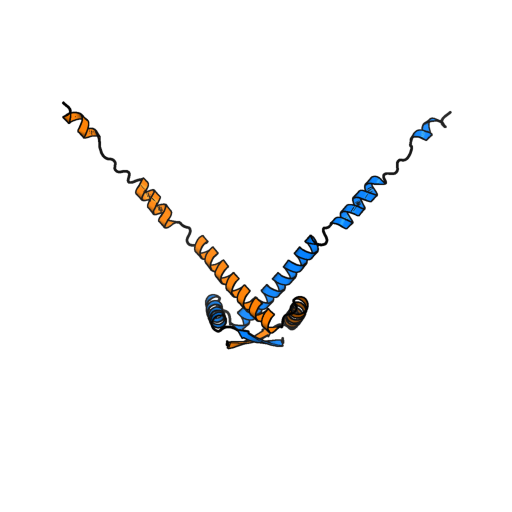TOM 844 C CA . LEU B 1 23 ? 15.812 -0.857 -0.066 1 97.25 23 LEU B CA 1
ATOM 845 C C . LEU B 1 23 ? 16.547 -2.086 0.45 1 97.25 23 LEU B C 1
ATOM 847 O O . LEU B 1 23 ? 16.469 -2.412 1.637 1 97.25 23 LEU B O 1
ATOM 851 N N . HIS B 1 24 ? 17.188 -2.779 -0.481 1 98.31 24 HIS B N 1
ATOM 852 C CA . HIS B 1 24 ? 17.938 -3.982 -0.153 1 98.31 24 HIS B CA 1
ATOM 853 C C . HIS B 1 24 ? 17.031 -5.059 0.435 1 98.31 24 HIS B C 1
ATOM 855 O O . HIS B 1 24 ? 17.375 -5.676 1.447 1 98.31 24 HIS B O 1
ATOM 861 N N . ILE B 1 25 ? 15.875 -5.309 -0.126 1 98.62 25 ILE B N 1
ATOM 862 C CA . ILE B 1 25 ? 14.945 -6.375 0.227 1 98.62 25 ILE B CA 1
ATOM 863 C C . ILE B 1 25 ? 14.516 -7.125 -1.032 1 98.62 25 ILE B C 1
ATOM 865 O O . ILE B 1 25 ? 14.883 -6.742 -2.145 1 98.62 25 ILE B O 1
ATOM 869 N N . GLY B 1 26 ? 13.836 -8.203 -0.855 1 98.5 26 GLY B N 1
ATOM 870 C CA . GLY B 1 26 ? 13.297 -8.938 -1.991 1 98.5 26 GLY B CA 1
ATOM 871 C C . GLY B 1 26 ? 11.984 -8.375 -2.498 1 98.5 26 GLY B C 1
ATOM 872 O O . GLY B 1 26 ? 11.242 -7.73 -1.748 1 98.5 26 GLY B O 1
ATOM 873 N N . ARG B 1 27 ? 11.711 -8.633 -3.654 1 98.56 27 ARG B N 1
ATOM 874 C CA . ARG B 1 27 ? 10.445 -8.219 -4.258 1 98.56 27 ARG B CA 1
ATOM 875 C C . ARG B 1 27 ? 9.258 -8.711 -3.434 1 98.56 27 ARG B C 1
ATOM 877 O O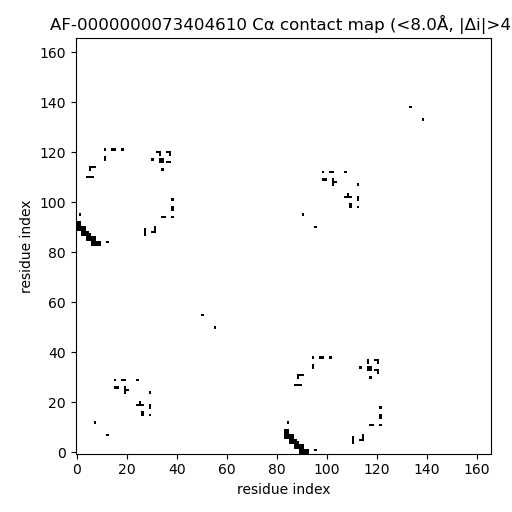 . ARG B 1 27 ? 8.281 -7.988 -3.252 1 98.56 27 ARG B O 1
ATOM 884 N N . SER B 1 28 ? 9.344 -9.961 -2.936 1 98.62 28 SER B N 1
ATOM 885 C CA . SER B 1 28 ? 8.25 -10.547 -2.158 1 98.62 28 SER B CA 1
ATOM 886 C C . SER B 1 28 ? 8.023 -9.781 -0.86 1 98.62 28 SER B C 1
ATOM 888 O O . SER B 1 28 ? 6.887 -9.617 -0.416 1 98.62 28 SER B O 1
ATOM 890 N N . GLU B 1 29 ? 9.125 -9.359 -0.293 1 98.69 29 GLU B N 1
ATOM 891 C CA . GLU B 1 29 ? 9.016 -8.547 0.915 1 98.69 29 GLU B CA 1
ATOM 892 C C . GLU B 1 29 ? 8.375 -7.195 0.612 1 98.69 29 GLU B C 1
ATOM 894 O O . GLU B 1 29 ? 7.539 -6.715 1.376 1 98.69 29 GLU B O 1
ATOM 899 N N . LEU B 1 30 ? 8.711 -6.551 -0.511 1 98.88 30 LEU B N 1
ATOM 900 C CA . LEU B 1 30 ? 8.102 -5.289 -0.927 1 98.88 30 LEU B CA 1
ATOM 901 C C . LEU B 1 30 ? 6.605 -5.449 -1.143 1 98.88 30 LEU B C 1
ATOM 903 O O . LEU B 1 30 ? 5.82 -4.582 -0.754 1 98.88 30 LEU B O 1
ATOM 907 N N . LEU B 1 31 ? 6.246 -6.559 -1.708 1 98.88 31 LEU B N 1
ATOM 908 C CA . LEU B 1 31 ? 4.84 -6.832 -1.978 1 98.88 31 LEU B CA 1
ATOM 909 C C . LEU B 1 31 ? 4.074 -7.074 -0.681 1 98.88 31 LEU B C 1
ATOM 911 O O . LEU B 1 31 ? 2.934 -6.629 -0.538 1 98.88 31 LEU B O 1
ATOM 915 N N . ARG B 1 32 ? 4.676 -7.746 0.293 1 98.88 32 ARG B N 1
ATOM 916 C CA . ARG B 1 32 ? 4.055 -7.949 1.599 1 98.88 32 ARG B CA 1
ATOM 917 C C . ARG B 1 32 ? 3.84 -6.621 2.316 1 98.88 32 ARG B C 1
ATOM 919 O O . ARG B 1 32 ? 2.783 -6.395 2.91 1 98.88 32 ARG B O 1
ATOM 926 N N . ASP B 1 33 ? 4.828 -5.816 2.186 1 98.62 33 ASP B N 1
ATOM 927 C CA . ASP B 1 33 ? 4.734 -4.496 2.795 1 98.62 33 ASP B CA 1
ATOM 928 C C . ASP B 1 33 ? 3.619 -3.672 2.152 1 98.62 33 ASP B C 1
ATOM 930 O O . ASP B 1 33 ? 2.877 -2.975 2.848 1 98.62 33 ASP B O 1
ATOM 934 N N . ALA B 1 34 ? 3.568 -3.703 0.823 1 98.88 34 ALA B N 1
ATOM 935 C CA . ALA B 1 34 ? 2.516 -3.01 0.086 1 98.88 34 ALA B CA 1
ATOM 936 C C . ALA B 1 34 ? 1.134 -3.434 0.575 1 98.88 34 ALA B C 1
ATOM 938 O O . ALA B 1 34 ? 0.275 -2.59 0.836 1 98.88 34 ALA B O 1
ATOM 939 N N . LEU B 1 35 ? 0.972 -4.723 0.711 1 98.88 35 LEU B N 1
ATOM 940 C CA . LEU B 1 35 ? -0.312 -5.238 1.171 1 98.88 35 LEU B CA 1
ATOM 941 C C . LEU B 1 35 ? -0.605 -4.781 2.596 1 98.88 35 LEU B C 1
ATOM 943 O O . LEU B 1 35 ? -1.678 -4.234 2.867 1 98.88 35 LEU B O 1
ATOM 947 N N . ARG B 1 36 ? 0.338 -4.953 3.523 1 98.75 36 ARG B N 1
ATOM 948 C CA . ARG B 1 36 ? 0.153 -4.621 4.934 1 98.75 36 ARG B CA 1
ATOM 949 C C . ARG B 1 36 ? -0.175 -3.145 5.109 1 98.75 36 ARG B C 1
ATOM 951 O O . ARG B 1 36 ? -1.08 -2.791 5.867 1 98.75 36 ARG B O 1
ATOM 958 N N . ARG B 1 37 ? 0.51 -2.328 4.41 1 98.44 37 ARG B N 1
ATOM 959 C CA . ARG B 1 37 ? 0.307 -0.888 4.523 1 98.44 37 ARG B CA 1
ATOM 960 C C . ARG B 1 37 ? -1.042 -0.477 3.943 1 98.44 37 ARG B C 1
ATOM 962 O O . ARG B 1 37 ? -1.703 0.42 4.469 1 98.44 37 ARG B O 1
ATOM 969 N N . HIS B 1 38 ? -1.376 -1.118 2.838 1 98.56 38 HIS B N 1
ATOM 970 C CA . HIS B 1 38 ? -2.66 -0.803 2.221 1 98.56 38 HIS B CA 1
ATOM 971 C C . HIS B 1 38 ? -3.82 -1.222 3.119 1 98.56 38 HIS B C 1
ATOM 973 O O . HIS B 1 38 ? -4.777 -0.467 3.293 1 98.56 38 HIS B O 1
ATOM 979 N N . LEU B 1 39 ? -3.727 -2.391 3.762 1 98.62 39 LEU B N 1
ATOM 980 C CA . LEU B 1 39 ? -4.758 -2.871 4.676 1 98.62 39 LEU B CA 1
ATOM 981 C C . LEU B 1 39 ? -4.859 -1.968 5.902 1 98.62 39 LEU B C 1
ATOM 983 O O . LEU B 1 39 ? -5.961 -1.659 6.359 1 98.62 39 LEU B O 1
ATOM 987 N N . ALA B 1 40 ? -3.756 -1.497 6.387 1 97.94 40 ALA B N 1
ATOM 988 C CA . ALA B 1 40 ? -3.734 -0.578 7.52 1 97.94 40 ALA B CA 1
ATOM 989 C C . ALA B 1 40 ? -4.387 0.753 7.16 1 97.94 40 ALA B C 1
ATOM 991 O O . ALA B 1 40 ? -5.137 1.321 7.961 1 97.94 40 ALA B O 1
ATOM 992 N N . ALA B 1 41 ? -4.117 1.271 5.992 1 97.5 41 ALA B N 1
ATOM 993 C CA . ALA B 1 41 ? -4.691 2.531 5.527 1 97.5 41 ALA B CA 1
ATOM 994 C C . ALA B 1 41 ? -6.207 2.42 5.379 1 97.5 41 ALA B C 1
ATOM 996 O O . ALA B 1 41 ? -6.941 3.346 5.73 1 97.5 41 ALA B O 1
ATOM 997 N N . LEU B 1 42 ? -6.613 1.335 4.859 1 97.19 42 LEU B N 1
ATOM 998 C CA . LEU B 1 42 ? -8.047 1.106 4.703 1 97.19 42 LEU B CA 1
ATOM 999 C C . LEU B 1 42 ? -8.742 1.077 6.059 1 97.19 42 LEU B C 1
ATOM 1001 O O . LEU B 1 42 ? -9.82 1.646 6.219 1 97.19 42 LEU B O 1
ATOM 1005 N N . ALA B 1 43 ? -8.117 0.362 7.008 1 96.19 43 ALA B N 1
ATOM 1006 C CA . ALA B 1 43 ? -8.664 0.289 8.359 1 96.19 43 ALA B CA 1
ATOM 1007 C C . ALA B 1 43 ? -8.727 1.672 9 1 96.19 43 ALA B C 1
ATOM 1009 O O . ALA B 1 43 ? -9.719 2.02 9.648 1 96.19 43 ALA B O 1
ATOM 1010 N N . ALA B 1 44 ? -7.703 2.432 8.75 1 95.38 44 ALA B N 1
ATOM 1011 C CA . ALA B 1 44 ? -7.629 3.775 9.32 1 95.38 44 ALA B CA 1
ATOM 1012 C C . ALA B 1 44 ? -8.703 4.684 8.727 1 95.38 44 ALA B C 1
ATOM 1014 O O . ALA B 1 44 ? -9.328 5.465 9.445 1 95.38 44 ALA B O 1
ATOM 1015 N N . ASP B 1 45 ? -8.875 4.598 7.508 1 91.38 45 ASP B N 1
ATOM 1016 C CA . ASP B 1 45 ? -9.883 5.387 6.801 1 91.38 45 ASP B CA 1
ATOM 1017 C C . ASP B 1 45 ? -11.289 5.039 7.277 1 91.38 45 ASP B C 1
ATOM 1019 O O . ASP B 1 45 ? -12.148 5.922 7.398 1 91.38 45 ASP B O 1
ATOM 1023 N N . GLN B 1 46 ? -11.492 3.775 7.512 1 89 46 GLN B N 1
ATOM 1024 C CA . GLN B 1 46 ? -12.781 3.322 8.008 1 89 46 GLN B CA 1
ATOM 1025 C C . GLN B 1 46 ? -13.078 3.898 9.391 1 89 46 GLN B C 1
ATOM 1027 O O . GLN B 1 46 ? -14.219 4.258 9.695 1 89 46 GLN B O 1
ATOM 1032 N N . ASP B 1 47 ? -12.078 3.986 10.227 1 84.81 47 ASP B N 1
ATOM 1033 C CA . ASP B 1 47 ? -12.227 4.543 11.57 1 84.81 47 ASP B CA 1
ATOM 1034 C C . ASP B 1 47 ? -12.555 6.035 11.508 1 84.81 47 ASP B C 1
ATOM 1036 O O . ASP B 1 47 ? -13.398 6.52 12.266 1 84.81 47 ASP B O 1
ATOM 1040 N N . VAL B 1 48 ? -11.93 6.68 10.672 1 79.38 48 VAL B N 1
ATOM 1041 C CA . VAL B 1 48 ? -12.164 8.109 10.516 1 79.38 48 VAL B CA 1
ATOM 1042 C C . VAL B 1 48 ? -13.586 8.352 10.031 1 79.38 48 VAL B C 1
ATOM 1044 O O . VAL B 1 48 ? -14.273 9.25 10.523 1 79.38 48 VAL B O 1
ATOM 1047 N N . GLN B 1 49 ? -13.953 7.57 9.164 1 77.81 49 GLN B N 1
ATOM 1048 C CA . GLN B 1 49 ? -15.297 7.695 8.617 1 77.81 49 GLN B CA 1
ATOM 1049 C C . GLN B 1 49 ? -16.344 7.34 9.672 1 77.81 49 GLN B C 1
ATOM 1051 O O . GLN B 1 49 ? -17.391 7.992 9.758 1 77.81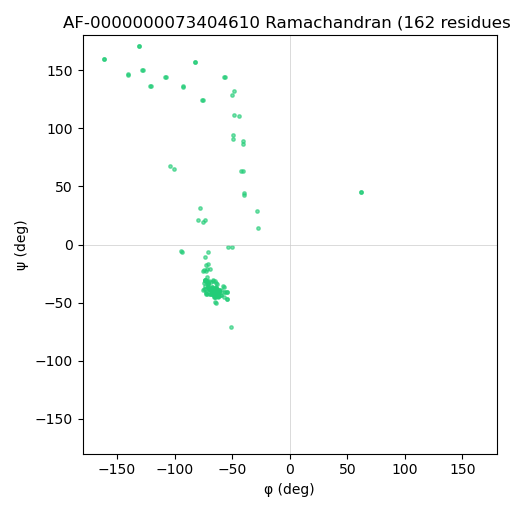 49 GLN B O 1
ATOM 1056 N N . ALA B 1 50 ? -16.016 6.285 10.375 1 71.31 50 ALA B N 1
ATOM 1057 C CA . ALA B 1 50 ? -16.922 5.883 11.445 1 71.31 50 ALA B CA 1
ATOM 1058 C C . ALA B 1 50 ? -17.047 6.98 12.5 1 71.31 50 ALA B C 1
ATOM 1060 O O . ALA B 1 50 ? -18.141 7.238 13.008 1 71.31 50 ALA B O 1
ATOM 1061 N N . TYR B 1 51 ? -15.969 7.566 12.812 1 70.88 51 TYR B N 1
ATOM 1062 C CA . TYR B 1 51 ? -15.969 8.648 13.789 1 70.88 51 TYR B CA 1
ATOM 1063 C C . TYR B 1 51 ? -16.703 9.867 13.25 1 70.88 51 TYR B C 1
ATOM 1065 O O . TYR B 1 51 ? -17.391 10.578 14 1 70.88 51 TYR B O 1
ATOM 1073 N N . THR B 1 52 ? -16.547 10.141 11.945 1 67.88 52 THR B N 1
ATOM 1074 C CA . THR B 1 52 ? -17.188 11.289 11.32 1 67.88 52 THR B CA 1
ATOM 1075 C C . THR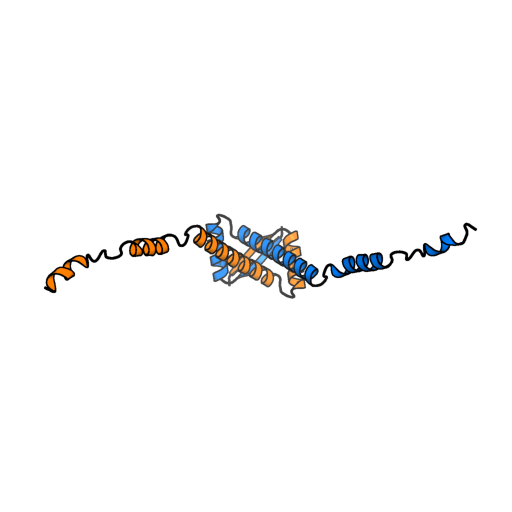 B 1 52 ? -18.688 11.055 11.164 1 67.88 52 THR B C 1
ATOM 1077 O O . THR B 1 52 ? -19.469 11.992 11.297 1 67.88 52 THR B O 1
ATOM 1080 N N . GLU B 1 53 ? -18.984 9.867 10.758 1 61.59 53 GLU B N 1
ATOM 1081 C CA . GLU B 1 53 ? -20.391 9.555 10.562 1 61.59 53 GLU B CA 1
ATOM 1082 C C . GLU B 1 53 ? -21.109 9.359 11.906 1 61.59 53 GLU B C 1
ATOM 1084 O O . GLU B 1 53 ? -22.312 9.539 12 1 61.59 53 GLU B O 1
ATOM 1089 N N . ARG B 1 54 ? -20.531 8.773 12.891 1 56.56 54 ARG B N 1
ATOM 1090 C CA . ARG B 1 54 ? -21.094 8.734 14.234 1 56.56 54 ARG B CA 1
ATOM 1091 C C . ARG B 1 54 ? -20.438 9.766 15.141 1 56.56 54 ARG B C 1
ATOM 1093 O O . ARG B 1 54 ? -19.531 9.438 15.914 1 56.56 54 ARG B O 1
ATOM 1100 N N . PRO B 1 55 ? -20.688 10.969 14.742 1 49.53 55 PRO B N 1
ATOM 1101 C CA . PRO B 1 55 ? -20.141 11.953 15.68 1 49.53 55 PRO B CA 1
ATOM 1102 C C . PRO B 1 55 ? -20.5 11.648 17.125 1 49.53 55 PRO B C 1
ATOM 1104 O O . PRO B 1 55 ? -21.484 10.961 17.391 1 49.53 55 PRO B O 1
ATOM 1107 N N . LEU B 1 56 ? -19.5 11.672 18.094 1 49.84 56 LEU B N 1
ATOM 1108 C CA . LEU B 1 56 ? -19.844 11.602 19.5 1 49.84 56 LEU B CA 1
ATOM 1109 C C . LEU B 1 56 ? -21.234 12.188 19.766 1 49.84 56 LEU B C 1
ATOM 1111 O O . LEU B 1 56 ? -21.484 12.727 20.844 1 49.84 56 LEU B O 1
ATOM 1115 N N . THR B 1 57 ? -21.938 12.109 18.938 1 45.69 57 THR B N 1
ATOM 1116 C CA . THR B 1 57 ? -23.203 12.812 19.156 1 45.69 57 THR B CA 1
ATOM 1117 C C . THR B 1 57 ? -23.812 12.414 20.5 1 45.69 57 THR B C 1
ATOM 1119 O O . THR B 1 57 ? -24.312 13.266 21.234 1 45.69 57 THR B O 1
ATOM 1122 N N . ASP B 1 58 ? -24.312 11.188 20.641 1 46.62 58 ASP B N 1
ATOM 1123 C CA . ASP B 1 58 ? -25.422 10.852 21.531 1 46.62 58 ASP B CA 1
ATOM 1124 C C . ASP B 1 58 ? -25 10.859 22.984 1 46.62 58 ASP B C 1
ATOM 1126 O O . ASP B 1 58 ? -25.781 11.211 23.875 1 46.62 58 ASP B O 1
ATOM 1130 N N . ASP B 1 59 ? -23.875 10.43 23.281 1 47.94 59 ASP B N 1
ATOM 1131 C CA . ASP B 1 59 ? -23.531 10.352 24.688 1 47.94 59 ASP B CA 1
ATOM 1132 C C . ASP B 1 59 ? -23.297 11.75 25.281 1 47.94 59 ASP B C 1
ATOM 1134 O O 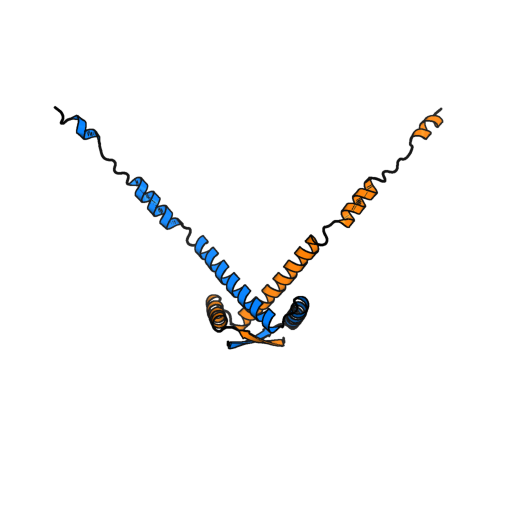. ASP B 1 59 ? -23.484 11.961 26.484 1 47.94 59 ASP B O 1
ATOM 1138 N N . GLU B 1 60 ? -22.797 12.633 24.422 1 47.41 60 GLU B N 1
ATOM 1139 C CA . GLU B 1 60 ? -22.688 13.992 24.922 1 47.41 60 GLU B CA 1
ATOM 1140 C C . GLU B 1 60 ? -24.047 14.68 24.984 1 47.41 60 GLU B C 1
ATOM 1142 O O . GLU B 1 60 ? -24.234 15.641 25.734 1 47.41 60 GLU B O 1
ATOM 1147 N N . ASN B 1 61 ? -24.969 14.195 24.219 1 48.16 61 ASN B N 1
ATOM 1148 C CA . ASN B 1 61 ? -26.344 14.695 24.328 1 48.16 61 ASN B CA 1
ATOM 1149 C C . ASN B 1 61 ? -27.031 14.188 25.578 1 48.16 61 ASN B C 1
ATOM 1151 O O . ASN B 1 61 ? -27.859 14.883 26.172 1 48.16 61 ASN B O 1
ATOM 1155 N N . ALA B 1 62 ? -26.672 13.008 26.047 1 44.91 62 ALA B N 1
ATOM 1156 C CA . ALA B 1 62 ? -27.25 12.422 27.25 1 44.91 62 ALA B CA 1
ATOM 1157 C C . ALA B 1 62 ? -26.781 13.172 28.5 1 44.91 62 ALA B C 1
ATOM 1159 O O . ALA B 1 62 ? -27.547 13.367 29.438 1 44.91 62 ALA B O 1
ATOM 1160 N N . LEU B 1 63 ? -25.578 13.688 28.516 1 47.38 63 LEU B N 1
ATOM 1161 C CA . LEU B 1 63 ? -25.094 14.469 29.641 1 47.38 63 LEU B CA 1
ATOM 1162 C C . LEU B 1 63 ? -25.75 15.844 29.688 1 47.38 63 LEU B C 1
ATOM 1164 O O . LEU B 1 63 ? -26.031 16.375 30.766 1 47.38 63 LEU B O 1
ATOM 1168 N N . ALA B 1 64 ? -26.078 16.359 28.5 1 45.84 64 ALA B N 1
ATOM 1169 C CA . ALA B 1 64 ? -26.734 17.656 28.453 1 45.84 64 ALA B CA 1
ATOM 1170 C C . ALA B 1 64 ? -28.188 17.531 28.922 1 45.84 64 ALA B C 1
ATOM 1172 O O . ALA B 1 64 ? -28.719 18.438 29.562 1 45.84 64 ALA B O 1
ATOM 1173 N N . GLU B 1 65 ? -28.828 16.453 28.625 1 46.53 65 GLU B N 1
ATOM 1174 C CA . GLU B 1 65 ? -30.203 16.234 29.078 1 46.53 65 GLU B CA 1
ATOM 1175 C C . GLU B 1 65 ? -30.234 15.984 30.578 1 46.53 65 GLU B C 1
ATOM 1177 O O . GLU B 1 65 ? -31.172 16.422 31.266 1 46.53 65 GLU B O 1
ATOM 1182 N N . ILE B 1 66 ? -29.25 15.297 31.125 1 47.12 66 ILE B N 1
ATOM 1183 C CA . ILE B 1 66 ? -29.25 15.055 32.562 1 47.12 66 ILE B CA 1
ATOM 1184 C C . ILE B 1 66 ? -28.938 16.359 33.312 1 47.12 66 ILE B C 1
ATOM 1186 O O . ILE B 1 66 ? -29.469 16.594 34.406 1 47.12 66 ILE B O 1
ATOM 1190 N N . ALA B 1 67 ? -28.109 17.25 32.688 1 43.25 67 ALA B N 1
ATOM 1191 C CA . ALA B 1 67 ? -27.812 18.5 33.406 1 43.25 67 ALA B CA 1
ATOM 1192 C C . ALA B 1 67 ? -29.062 19.359 33.531 1 43.25 67 ALA B C 1
ATOM 1194 O O . ALA B 1 67 ? -29.203 20.094 34.531 1 43.25 67 ALA B O 1
ATOM 1195 N N . ASP B 1 68 ? -29.953 19.25 32.562 1 45.19 68 ASP B N 1
ATOM 1196 C CA . ASP B 1 68 ? -31.156 20.078 32.688 1 45.19 68 ASP B CA 1
ATOM 1197 C C . ASP B 1 68 ? -32.062 19.531 33.812 1 45.19 68 ASP B C 1
ATOM 1199 O O . ASP B 1 68 ? -33 20.219 34.219 1 45.19 68 ASP B O 1
ATOM 1203 N N . TRP B 1 69 ? -31.969 18.25 34.031 1 44.78 69 TRP B N 1
ATOM 1204 C CA . TRP B 1 69 ? -32.906 17.797 35.062 1 44.78 69 TRP B CA 1
ATOM 1205 C C . TRP B 1 69 ? -32.406 18.141 36.469 1 44.78 69 TRP B C 1
ATOM 1207 O O . TRP B 1 69 ? -31.531 17.453 37 1 44.78 69 TRP B O 1
ATOM 1217 N N . GLY B 1 70 ? -31.672 19.266 36.594 1 42.09 70 GLY B N 1
ATOM 1218 C CA . GLY B 1 70 ? -31.391 19.672 37.969 1 42.09 70 GLY B CA 1
ATOM 1219 C C . GLY B 1 70 ? -32.594 19.578 38.875 1 42.09 70 GLY B C 1
ATOM 1220 O O . GLY B 1 70 ? -33.719 19.797 38.438 1 42.09 70 GLY B O 1
ATOM 1221 N N . PRO B 1 71 ? -32.594 18.672 39.781 1 38.84 71 PRO B N 1
ATOM 1222 C CA . PRO B 1 71 ? -33.656 18.547 40.75 1 38.84 71 PRO B CA 1
ATOM 1223 C C . PRO B 1 71 ? -34.156 19.906 41.281 1 38.84 71 PRO B C 1
ATOM 1225 O O . PRO B 1 71 ? -33.344 20.781 41.594 1 38.84 71 PRO B O 1
ATOM 1228 N N . ALA B 1 72 ? -35.125 20.625 40.656 1 39.75 72 ALA B N 1
ATOM 1229 C CA . ALA B 1 72 ? -35.844 21.719 41.312 1 39.75 72 ALA B CA 1
ATOM 1230 C C . ALA B 1 72 ? -36.156 21.344 42.781 1 39.75 72 ALA B C 1
ATOM 1232 O O . ALA B 1 72 ? -37.062 20.547 43.031 1 39.75 72 ALA B O 1
ATOM 1233 N N . GLU B 1 73 ? -35.312 20.812 43.531 1 39.53 73 GLU B N 1
ATOM 1234 C CA . GLU B 1 73 ? -35.656 20.688 44.969 1 39.53 73 GLU B CA 1
ATOM 1235 C C . GLU B 1 73 ? -36.156 22.016 45.531 1 39.53 73 GLU B C 1
ATOM 1237 O O . GLU B 1 73 ? -35.531 23.062 45.344 1 39.53 73 GLU B O 1
ATOM 1242 N N . ASP B 1 74 ? -37.531 22.25 45.469 1 38.53 74 ASP B N 1
ATOM 1243 C CA . ASP B 1 74 ? -38.344 23.234 46.188 1 38.53 74 ASP B CA 1
ATOM 1244 C C . ASP B 1 74 ? -37.875 23.344 47.625 1 38.53 74 ASP B C 1
ATOM 1246 O O . ASP B 1 74 ? -38.094 22.438 48.438 1 38.53 74 ASP B O 1
ATOM 1250 N N . TRP B 1 75 ? -36.719 23.75 47.906 1 40.72 75 TRP B N 1
ATOM 1251 C CA . TRP B 1 75 ? -36.219 24.109 49.25 1 40.72 75 TRP B CA 1
ATOM 1252 C C . TRP B 1 75 ? -37.156 25.141 49.906 1 40.72 75 TRP B C 1
ATOM 1254 O O . TRP B 1 75 ? -36.875 25.594 51 1 40.72 75 TRP B O 1
ATOM 1264 N N . ALA B 1 76 ? -38.188 25.578 49.219 1 37.81 76 ALA B N 1
ATOM 1265 C CA . ALA B 1 76 ? -38.969 26.641 49.875 1 37.81 76 ALA B CA 1
ATOM 1266 C C . ALA B 1 76 ? -39.531 26.156 51.219 1 37.81 76 ALA B C 1
ATOM 1268 O O . ALA B 1 76 ? -39.625 26.938 52.156 1 37.81 76 ALA B O 1
ATOM 1269 N N . ASP B 1 77 ? -39.969 24.922 51.25 1 39.47 77 ASP B N 1
ATOM 1270 C CA . ASP B 1 77 ? -40.875 24.656 52.375 1 39.47 77 ASP B CA 1
ATOM 1271 C C . ASP B 1 77 ? -40.125 24.688 53.688 1 39.47 77 ASP B C 1
ATOM 1273 O O . ASP B 1 77 ? -40.75 24.609 54.75 1 39.47 77 ASP B O 1
ATOM 1277 N N . TRP B 1 78 ? -38.844 24.516 53.625 1 41.78 78 TRP B N 1
ATOM 1278 C CA . TRP B 1 78 ? -38.344 24.328 54.969 1 41.78 78 TRP B CA 1
ATOM 1279 C C . TRP B 1 78 ? -38.344 25.625 55.75 1 41.78 78 TRP B C 1
ATOM 1281 O O . TRP B 1 78 ? -38.156 25.625 56.969 1 41.78 78 TRP B O 1
ATOM 1291 N N . ALA B 1 79 ? -38.562 26.688 55.062 1 40 79 ALA B N 1
ATOM 1292 C CA . ALA B 1 79 ? -38.438 27.875 55.906 1 40 79 ALA B CA 1
ATOM 1293 C C . ALA B 1 79 ? -39.5 27.922 57 1 40 79 ALA B C 1
ATOM 1295 O O . ALA B 1 79 ? -39.344 28.656 57.969 1 40 79 ALA B O 1
ATOM 1296 N N . ASP B 1 80 ? -40.688 27.359 56.688 1 41.12 80 ASP B N 1
ATOM 1297 C CA . ASP B 1 80 ? -41.688 27.656 57.688 1 41.12 80 ASP B CA 1
ATOM 1298 C C . ASP B 1 80 ? -41.406 26.969 59.031 1 41.12 80 ASP B C 1
ATOM 1300 O O . ASP B 1 80 ? -41.938 27.359 60.062 1 41.12 80 ASP B O 1
ATOM 1304 N N . ALA B 1 81 ? -40.781 25.766 58.906 1 39.5 81 ALA B N 1
ATOM 1305 C CA . ALA B 1 81 ? -40.938 25.047 60.188 1 39.5 81 ALA B CA 1
ATOM 1306 C C . ALA B 1 81 ? -40.062 25.672 61.25 1 39.5 81 ALA B C 1
ATOM 1308 O O . ALA B 1 81 ? -40.094 25.25 62.406 1 39.5 81 ALA B O 1
ATOM 1309 N N . ALA B 1 82 ? -39.094 26.438 60.844 1 38.28 82 ALA B N 1
ATOM 1310 C CA . ALA B 1 82 ? -38.312 26.859 62 1 38.28 82 ALA B CA 1
ATOM 1311 C C . ALA B 1 82 ? -39.031 27.922 62.812 1 38.28 82 ALA B C 1
ATOM 1313 O O . ALA B 1 82 ? -38.469 28.484 63.75 1 38.28 82 ALA B O 1
ATOM 1314 N N . ARG B 1 83 ? -40.344 28.062 62.656 1 31.58 83 ARG B N 1
ATOM 1315 C CA . ARG B 1 83 ? -40.875 28.828 63.781 1 31.58 83 ARG B CA 1
ATOM 1316 C C . ARG B 1 83 ? -41.031 27.922 65 1 31.58 83 ARG B C 1
ATOM 1318 O O . ARG B 1 83 ? -41.438 26.766 64.875 1 31.58 83 ARG B O 1
#

Radius of gyration: 33.7 Å; Cα contacts (8 Å, |Δi|>4): 101; chains: 2; bounding box: 78×91×82 Å

Organism: Mycobacterium tuberculosis (strain CDC 1551 / Oshkosh) (NCBI:txid83331)

Solvent-accessible surface area (backbone atoms only — not comparable to full-atom values): 9449 Å² total; per-residue (Å²): 108,41,81,44,68,36,66,37,50,54,68,58,52,52,49,45,48,54,47,14,58,76,70,70,51,49,53,48,56,50,50,44,47,14,44,53,52,41,53,51,50,51,54,50,52,51,50,51,47,47,47,65,70,51,47,72,52,64,69,58,49,54,54,54,57,57,61,67,58,56,75,79,72,75,71,66,67,68,67,67,63,82,108,108,41,80,44,69,38,68,37,51,55,68,58,53,52,50,44,49,54,48,14,59,75,69,71,52,48,54,48,58,50,51,45,49,15,45,53,51,41,54,50,49,53,54,50,53,50,51,52,47,48,47,64,72,51,47,75,50,64,69,59,47,50,54,55,55,53,60,68,59,53,78,79,70,76,66,67,68,63,65,65,65,76,106